Protein AF-A0A2G9TQ65-F1 (afdb_monomer)

pLDDT: mean 95.27, std 1.73, range [87.75, 97.06]

Sequence (43 aa):
VFVEFASCADCQKAQAALTGRKFANRTVVTSYYDVDRYHQRQF

Secondary structure (DSSP, 8-state):
-----SSHHHHHHHHHHHTT-EETTEE-------HHHHHTT--

Solvent-accessible surface area (backbone atoms only — no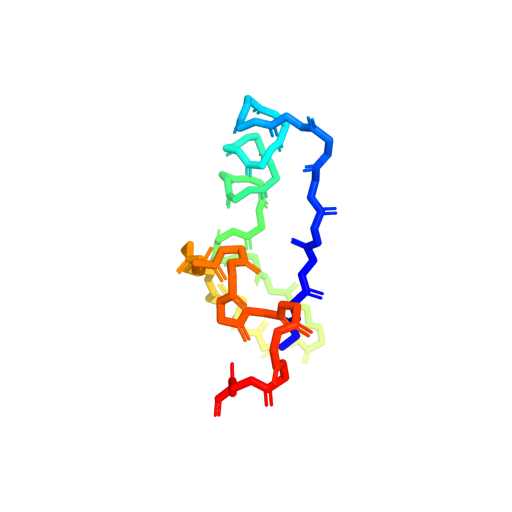t comparable to full-atom values): 2934 Å² total; per-residue (Å²): 141,87,83,91,62,99,40,73,70,59,43,52,54,50,45,68,69,42,49,68,39,70,56,95,91,38,73,37,83,74,80,91,76,61,66,68,41,53,76,70,68,55,128

Structure (mmCIF, N/CA/C/O backbone):
data_AF-A0A2G9TQ65-F1
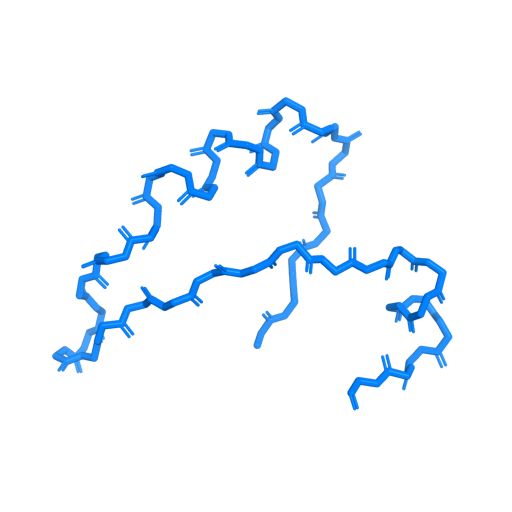#
_entry.id   AF-A0A2G9TQ65-F1
#
loop_
_atom_site.group_PDB
_atom_site.id
_atom_site.type_symbol
_atom_site.label_atom_id
_atom_site.label_alt_id
_atom_site.label_comp_id
_atom_site.label_asym_id
_atom_site.label_entity_id
_atom_site.label_seq_id
_atom_site.pdbx_PDB_ins_code
_atom_site.Cartn_x
_atom_site.Cartn_y
_atom_site.Cartn_z
_atom_site.occupancy
_atom_site.B_iso_or_equiv
_atom_site.auth_seq_id
_atom_site.auth_comp_id
_atom_site.auth_asym_id
_atom_site.auth_atom_id
_atom_site.pdbx_PDB_model_num
ATOM 1 N N . VAL A 1 1 ? -4.730 -5.169 5.967 1.00 91.88 1 VAL A N 1
ATOM 2 C CA . VAL A 1 1 ? -4.895 -5.285 4.498 1.00 91.88 1 VAL A CA 1
ATOM 3 C C . VAL A 1 1 ? -3.505 -5.269 3.910 1.00 91.88 1 VAL A C 1
ATOM 5 O O . VAL A 1 1 ? -2.747 -4.382 4.279 1.00 91.88 1 VAL A O 1
ATOM 8 N N . PHE A 1 2 ? -3.176 -6.239 3.065 1.00 94.44 2 PHE A N 1
ATOM 9 C CA . PHE A 1 2 ? -1.896 -6.298 2.362 1.00 94.44 2 PHE A CA 1
ATOM 10 C C . PHE A 1 2 ? -2.146 -6.029 0.882 1.00 94.44 2 PHE A C 1
ATOM 12 O O . PHE A 1 2 ? -3.156 -6.484 0.343 1.00 94.44 2 PHE A O 1
ATOM 19 N N . VAL A 1 3 ? -1.260 -5.260 0.257 1.00 95.62 3 VAL A N 1
ATOM 20 C CA . VAL A 1 3 ? -1.325 -4.916 -1.165 1.00 95.62 3 VAL A CA 1
ATOM 21 C C . VAL A 1 3 ? 0.070 -5.111 -1.735 1.00 95.62 3 VAL A C 1
ATOM 23 O O . VAL A 1 3 ? 1.014 -4.465 -1.283 1.00 95.62 3 VAL A O 1
ATOM 26 N N . GLU A 1 4 ? 0.190 -6.014 -2.699 1.00 95.56 4 GLU A N 1
ATOM 27 C CA . GLU A 1 4 ? 1.432 -6.260 -3.425 1.00 95.56 4 GLU A CA 1
ATOM 28 C C . GLU A 1 4 ? 1.507 -5.332 -4.643 1.00 95.56 4 GLU A C 1
ATOM 30 O O . GLU A 1 4 ? 0.516 -5.132 -5.349 1.00 95.56 4 GLU A O 1
ATOM 35 N N . PHE A 1 5 ? 2.678 -4.743 -4.876 1.00 95.81 5 PHE A N 1
ATOM 36 C CA . PHE A 1 5 ? 2.946 -3.868 -6.015 1.00 95.81 5 PHE A CA 1
ATOM 37 C C . PHE A 1 5 ? 4.030 -4.487 -6.893 1.00 95.81 5 PHE A C 1
ATOM 39 O O . PHE A 1 5 ? 4.961 -5.104 -6.386 1.00 95.81 5 PHE A O 1
ATOM 46 N N . ALA A 1 6 ? 3.954 -4.251 -8.205 1.00 94.19 6 ALA A N 1
ATOM 47 C CA . ALA A 1 6 ? 4.951 -4.737 -9.161 1.00 94.19 6 ALA A CA 1
ATOM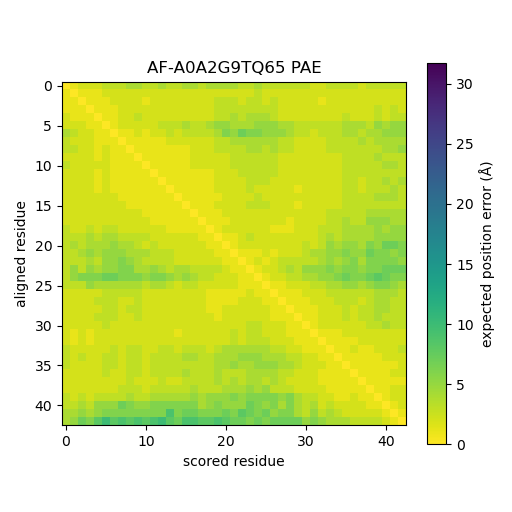 48 C C . ALA A 1 6 ? 6.338 -4.084 -8.995 1.00 94.19 6 ALA A C 1
ATOM 50 O O . ALA A 1 6 ? 7.334 -4.632 -9.461 1.00 94.19 6 ALA A O 1
ATOM 51 N N . SER A 1 7 ? 6.421 -2.909 -8.358 1.00 95.75 7 SER A N 1
ATOM 52 C CA . SER A 1 7 ? 7.683 -2.208 -8.118 1.00 95.75 7 SER A CA 1
ATOM 53 C C . SER A 1 7 ? 7.714 -1.518 -6.751 1.00 95.75 7 SER A C 1
ATOM 55 O O . SER A 1 7 ? 6.693 -1.034 -6.248 1.00 95.75 7 SER A O 1
ATOM 57 N N . CYS A 1 8 ? 8.912 -1.402 -6.168 1.00 94.06 8 CYS A N 1
ATOM 58 C CA . CYS A 1 8 ? 9.118 -0.650 -4.926 1.00 94.06 8 CYS A CA 1
ATOM 59 C C . CYS A 1 8 ? 8.763 0.837 -5.087 1.00 94.06 8 CYS A C 1
ATOM 61 O O . CYS A 1 8 ? 8.256 1.451 -4.151 1.00 94.06 8 CYS A O 1
ATOM 63 N N . ALA A 1 9 ? 8.985 1.409 -6.274 1.00 96.75 9 ALA A N 1
ATOM 64 C CA . ALA A 1 9 ? 8.682 2.810 -6.556 1.00 96.75 9 ALA A CA 1
ATOM 65 C C . ALA A 1 9 ? 7.171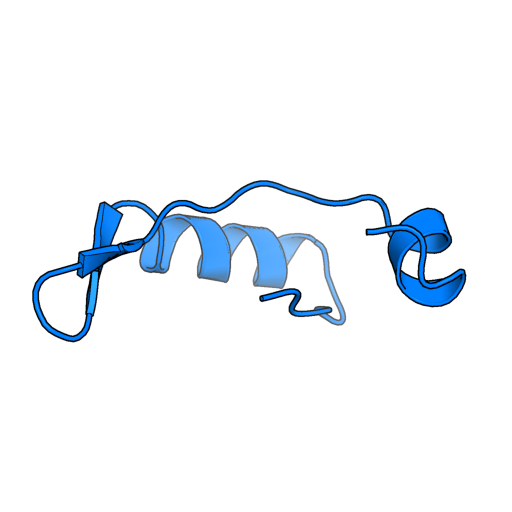 3.092 -6.512 1.00 96.75 9 ALA A C 1
ATOM 67 O O . ALA A 1 9 ? 6.742 4.110 -5.966 1.00 96.75 9 ALA A O 1
ATOM 68 N N . ASP A 1 10 ? 6.351 2.187 -7.048 1.00 96.31 10 ASP A N 1
ATOM 69 C CA . ASP A 1 10 ? 4.895 2.340 -7.002 1.00 96.31 10 ASP A CA 1
ATOM 70 C C . ASP A 1 10 ? 4.356 2.113 -5.588 1.00 96.31 10 ASP A C 1
ATOM 72 O O . ASP A 1 10 ? 3.480 2.856 -5.139 1.00 96.31 10 ASP A O 1
ATOM 76 N N . CYS A 1 11 ? 4.950 1.173 -4.843 1.00 96.44 11 CYS A N 1
ATOM 77 C CA . CYS A 1 11 ? 4.651 0.974 -3.427 1.00 96.44 11 CYS A CA 1
ATOM 78 C C . CYS A 1 11 ? 4.935 2.242 -2.600 1.00 96.44 11 CYS A C 1
ATOM 80 O O . CYS A 1 11 ? 4.082 2.680 -1.828 1.00 96.44 11 CYS A O 1
ATOM 82 N N . GLN A 1 12 ? 6.087 2.889 -2.814 1.00 96.75 12 GLN A N 1
ATOM 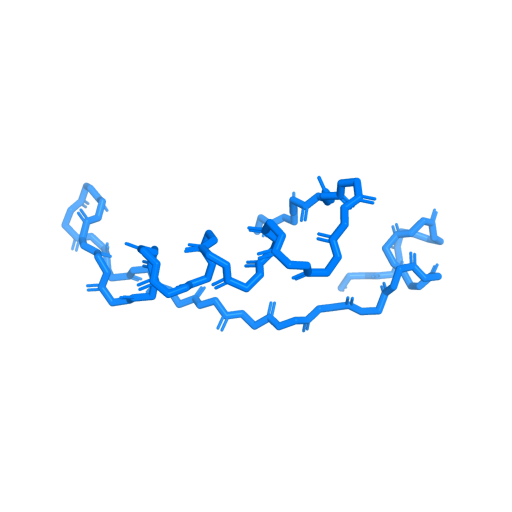83 C CA . GLN A 1 12 ? 6.454 4.143 -2.144 1.00 96.75 12 GLN A CA 1
ATOM 84 C C . GLN A 1 12 ? 5.462 5.274 -2.439 1.00 96.75 12 GLN A C 1
ATOM 86 O O . GLN A 1 12 ? 5.018 5.970 -1.521 1.00 96.75 12 GLN A O 1
ATOM 91 N N . LYS A 1 13 ? 5.063 5.443 -3.708 1.00 97.06 13 LYS A N 1
ATOM 92 C CA . LYS A 1 13 ? 4.051 6.441 -4.100 1.00 97.06 13 LYS A CA 1
ATOM 93 C C . LYS A 1 13 ? 2.710 6.176 -3.416 1.00 97.06 13 LYS A C 1
ATOM 95 O O . LYS A 1 13 ? 2.091 7.104 -2.895 1.00 97.06 13 LYS A O 1
ATOM 100 N N . ALA A 1 14 ? 2.269 4.918 -3.391 1.00 96.50 14 ALA A N 1
ATOM 101 C CA . ALA A 1 14 ? 1.023 4.530 -2.742 1.00 96.50 14 ALA A CA 1
ATOM 102 C C . ALA A 1 14 ? 1.074 4.760 -1.224 1.00 96.50 14 ALA A C 1
ATOM 104 O O . ALA A 1 14 ? 0.140 5.331 -0.661 1.00 96.50 14 ALA A O 1
ATOM 105 N N . GLN A 1 15 ? 2.178 4.392 -0.568 1.00 96.44 15 GLN A N 1
ATOM 106 C CA . GLN A 1 15 ? 2.382 4.633 0.859 1.00 96.44 15 GLN A CA 1
ATOM 107 C C . GLN A 1 15 ? 2.274 6.130 1.183 1.00 96.44 15 GLN A C 1
ATOM 109 O O . GLN A 1 15 ? 1.509 6.509 2.073 1.00 96.44 15 GLN A O 1
ATOM 114 N N . ALA A 1 16 ? 2.981 6.985 0.437 1.00 96.38 16 ALA A N 1
ATOM 115 C CA . ALA A 1 16 ? 2.960 8.433 0.644 1.00 96.38 16 ALA A CA 1
ATOM 116 C C . ALA A 1 16 ? 1.555 9.035 0.463 1.00 96.38 16 ALA A C 1
ATOM 118 O O . ALA A 1 16 ? 1.166 9.934 1.204 1.00 96.38 16 ALA A O 1
ATOM 119 N N . ALA A 1 17 ? 0.769 8.520 -0.486 1.00 96.19 17 ALA A N 1
ATOM 120 C CA . ALA A 1 17 ? -0.585 9.003 -0.746 1.00 96.19 17 ALA A CA 1
ATOM 121 C C . ALA A 1 17 ? -1.628 8.520 0.279 1.00 96.19 17 ALA A C 1
ATOM 123 O O . ALA A 1 17 ? -2.643 9.193 0.485 1.00 96.19 17 ALA A O 1
ATOM 124 N N . LEU A 1 18 ? -1.420 7.346 0.883 1.00 96.12 18 LEU A N 1
ATOM 125 C CA . LEU A 1 18 ? -2.397 6.692 1.760 1.00 96.12 18 LEU A CA 1
ATOM 126 C C . LEU A 1 18 ? -2.127 6.909 3.250 1.00 96.12 18 LEU A C 1
ATOM 128 O O . LEU A 1 18 ? -3.080 6.935 4.030 1.00 96.12 18 LEU A O 1
ATOM 132 N N . THR A 1 19 ? -0.867 7.077 3.656 1.00 96.38 19 THR A N 1
ATOM 133 C CA . THR A 1 19 ? -0.509 7.299 5.065 1.00 96.38 19 THR A CA 1
ATOM 134 C C . THR A 1 19 ? -1.262 8.508 5.618 1.00 96.38 19 THR A C 1
ATOM 136 O O . THR A 1 19 ? -1.203 9.599 5.058 1.00 96.38 19 THR A O 1
ATOM 139 N N . GLY A 1 20 ? -1.986 8.330 6.722 1.00 94.44 20 GLY A N 1
ATOM 140 C CA . GLY A 1 20 ? -2.696 9.415 7.400 1.00 94.44 20 GLY A CA 1
ATOM 141 C C . GLY A 1 20 ? -3.995 9.867 6.724 1.00 94.44 20 GLY A C 1
ATOM 142 O O . GLY A 1 20 ? -4.736 10.653 7.320 1.00 94.44 20 GLY A O 1
ATOM 143 N N . ARG A 1 21 ? -4.340 9.360 5.528 1.00 96.19 21 ARG A N 1
ATOM 144 C CA . ARG A 1 21 ? -5.656 9.632 4.929 1.00 96.19 21 ARG A CA 1
ATOM 145 C C . ARG A 1 21 ? -6.765 9.033 5.783 1.00 96.19 21 ARG A C 1
ATOM 147 O O . ARG A 1 21 ? -6.625 7.950 6.349 1.00 96.19 21 ARG A O 1
ATOM 154 N N . LYS A 1 22 ? -7.905 9.724 5.834 1.00 95.50 22 LYS A N 1
ATOM 155 C CA . LYS A 1 22 ? -9.112 9.216 6.485 1.00 95.50 22 LYS A CA 1
ATOM 156 C C . LYS A 1 22 ? -10.005 8.511 5.474 1.00 95.50 22 LYS A C 1
ATOM 158 O O . LYS A 1 22 ? -10.403 9.106 4.479 1.00 95.50 22 LYS A O 1
ATOM 163 N 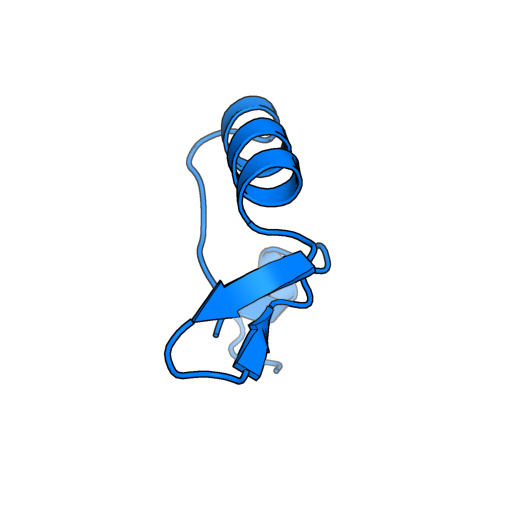N . PHE A 1 23 ? -10.362 7.271 5.774 1.00 94.25 23 PHE A N 1
ATOM 164 C CA . PHE A 1 23 ? -11.359 6.494 5.045 1.00 94.25 23 PHE A CA 1
ATOM 165 C C . PHE A 1 23 ? -12.443 6.063 6.030 1.00 94.25 23 PHE A C 1
ATOM 167 O O . PHE A 1 23 ? -12.132 5.476 7.062 1.00 94.25 23 PHE A O 1
ATOM 174 N N . ALA A 1 24 ? -13.707 6.397 5.746 1.00 94.94 24 ALA A N 1
ATOM 175 C CA . ALA A 1 24 ? -14.843 6.116 6.636 1.00 94.94 24 ALA A CA 1
ATOM 176 C C . ALA A 1 24 ? -14.586 6.538 8.103 1.00 94.94 24 ALA A C 1
ATOM 178 O O . ALA A 1 24 ? -14.808 5.776 9.040 1.00 94.94 24 ALA A O 1
ATOM 179 N N . ASN A 1 25 ? -14.058 7.754 8.291 1.00 94.75 25 ASN A N 1
ATOM 180 C CA . ASN A 1 25 ? -13.674 8.326 9.588 1.00 94.75 25 ASN A CA 1
ATOM 181 C C . ASN A 1 25 ? -12.582 7.551 10.367 1.00 94.75 25 ASN A C 1
ATOM 183 O O . ASN A 1 25 ? -12.392 7.779 11.559 1.00 94.75 25 ASN A O 1
ATOM 187 N N . ARG A 1 26 ? -11.829 6.668 9.697 1.00 95.94 26 ARG A N 1
ATOM 188 C CA . ARG A 1 26 ? -10.679 5.937 10.251 1.00 95.94 26 ARG A CA 1
ATOM 189 C C . ARG A 1 26 ? -9.391 6.404 9.582 1.00 95.94 26 ARG A C 1
ATOM 191 O O . ARG A 1 26 ? -9.341 6.514 8.359 1.00 95.94 26 ARG A O 1
ATOM 198 N N . THR A 1 27 ? -8.353 6.665 10.368 1.00 96.44 27 THR A N 1
ATOM 199 C CA . THR A 1 27 ? -7.027 7.029 9.848 1.00 96.44 27 THR A CA 1
ATOM 200 C C . THR A 1 27 ? -6.314 5.789 9.318 1.00 96.44 27 THR A C 1
ATOM 202 O O . THR A 1 27 ? -6.205 4.786 10.022 1.00 96.44 27 THR A O 1
ATOM 205 N N . VAL A 1 28 ? -5.822 5.857 8.085 1.00 97.00 28 VAL A N 1
ATOM 206 C CA . VAL A 1 28 ? -5.034 4.790 7.467 1.00 97.00 28 VAL A CA 1
ATOM 207 C C . VAL A 1 28 ? -3.594 4.861 7.962 1.00 97.00 28 VAL A C 1
ATOM 209 O O . VAL A 1 28 ? -2.943 5.903 7.884 1.00 97.00 28 VAL A O 1
ATOM 212 N N . VAL A 1 29 ? -3.094 3.730 8.452 1.00 96.38 29 VAL A N 1
ATOM 213 C CA . VAL A 1 29 ? -1.688 3.522 8.809 1.00 96.38 29 VAL A CA 1
ATOM 214 C C . VAL A 1 29 ? -1.119 2.500 7.837 1.00 96.38 29 VAL A C 1
ATOM 216 O O . VAL A 1 29 ? -1.754 1.482 7.565 1.00 96.38 29 VAL A O 1
ATOM 219 N N . THR A 1 30 ? 0.062 2.782 7.300 1.00 96.50 30 THR A N 1
ATOM 220 C CA . THR A 1 30 ? 0.738 1.913 6.334 1.00 96.50 30 THR A CA 1
ATOM 221 C C . THR A 1 30 ? 2.117 1.540 6.850 1.00 96.50 30 THR A C 1
ATOM 223 O O . THR A 1 30 ? 2.826 2.396 7.379 1.00 96.50 30 THR A O 1
ATOM 226 N N . SER A 1 31 ? 2.525 0.300 6.621 1.00 95.56 31 SER A N 1
ATOM 227 C CA . SER A 1 31 ? 3.884 -0.183 6.849 1.00 95.56 31 SER A CA 1
ATOM 228 C C . SER A 1 31 ? 4.287 -1.094 5.698 1.00 95.56 31 SER A C 1
ATOM 230 O O . SER A 1 31 ? 3.434 -1.747 5.095 1.00 95.56 31 SER A O 1
ATOM 232 N N . TYR A 1 32 ? 5.583 -1.150 5.405 1.00 96.19 32 TYR A N 1
ATOM 233 C CA . TYR A 1 32 ? 6.111 -2.161 4.496 1.00 96.19 32 TYR A CA 1
ATOM 234 C C . TYR A 1 32 ? 6.002 -3.545 5.132 1.00 96.19 32 TYR A C 1
ATOM 236 O O . TYR A 1 32 ? 6.035 -3.683 6.358 1.00 96.19 32 TYR A O 1
ATOM 244 N N . TYR A 1 33 ? 5.861 -4.558 4.286 1.00 96.38 33 TYR A N 1
ATOM 245 C CA . TYR A 1 33 ? 5.811 -5.949 4.699 1.00 96.38 33 TYR A CA 1
ATOM 246 C C . TYR A 1 33 ? 6.689 -6.790 3.780 1.00 96.38 33 TYR A C 1
ATOM 248 O O . TYR A 1 33 ? 6.854 -6.464 2.605 1.00 96.38 33 TYR A O 1
ATOM 256 N N . ASP A 1 34 ? 7.266 -7.843 4.344 1.00 94.69 34 ASP A N 1
ATOM 257 C CA . ASP A 1 34 ? 8.153 -8.752 3.632 1.00 94.69 34 ASP A CA 1
ATOM 258 C C . ASP A 1 34 ? 7.359 -9.624 2.645 1.00 94.69 34 ASP A C 1
ATOM 260 O O . ASP A 1 34 ? 6.315 -10.183 2.995 1.00 94.69 34 ASP A O 1
ATOM 264 N N . VAL A 1 35 ? 7.839 -9.711 1.401 1.00 93.62 35 VAL A N 1
ATOM 265 C CA . VAL A 1 35 ? 7.130 -10.409 0.318 1.00 93.62 35 VAL A CA 1
ATOM 266 C C . VAL A 1 35 ? 7.071 -11.916 0.555 1.00 93.62 35 VAL A C 1
ATOM 268 O O . VAL A 1 35 ? 6.017 -12.521 0.353 1.00 93.62 35 VAL A O 1
ATOM 271 N N . ASP A 1 36 ? 8.145 -12.508 1.080 1.00 95.44 36 ASP A N 1
ATOM 272 C CA . ASP A 1 36 ? 8.208 -13.945 1.331 1.00 95.44 36 ASP A CA 1
ATOM 273 C C . ASP A 1 36 ? 7.230 -14.320 2.443 1.00 95.44 36 ASP A C 1
ATOM 275 O O . ASP A 1 36 ? 6.475 -15.286 2.316 1.00 95.44 36 ASP A O 1
ATOM 279 N N . ARG A 1 37 ? 7.161 -13.511 3.508 1.00 95.25 37 ARG A N 1
ATOM 280 C CA . ARG A 1 37 ? 6.169 -13.704 4.580 1.00 95.25 37 ARG A CA 1
ATOM 281 C C . ARG A 1 37 ? 4.737 -13.581 4.065 1.00 95.25 37 ARG A C 1
ATOM 283 O O . ARG A 1 37 ? 3.891 -14.402 4.423 1.00 95.25 37 ARG 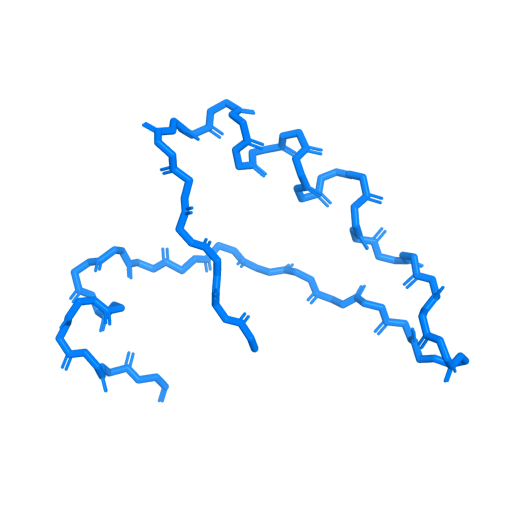A O 1
ATOM 290 N N . TYR A 1 38 ? 4.475 -12.602 3.195 1.00 95.12 38 TYR A N 1
ATOM 291 C CA . TYR A 1 38 ? 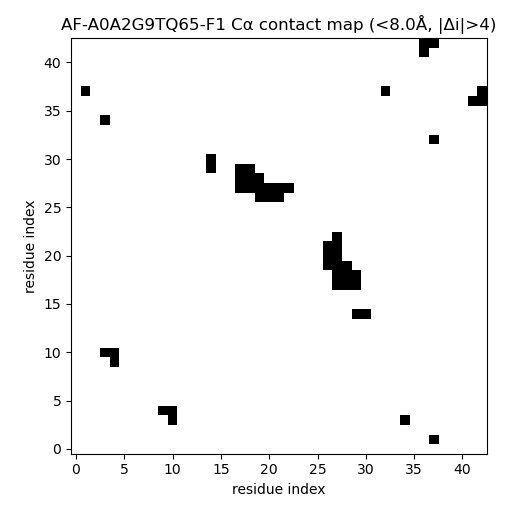3.158 -12.411 2.587 1.00 95.12 38 TYR A CA 1
ATOM 292 C C . TYR A 1 38 ? 2.741 -13.622 1.737 1.00 95.12 38 TYR A C 1
ATOM 294 O O . TYR A 1 38 ? 1.638 -14.147 1.913 1.00 95.12 38 TYR A O 1
ATOM 302 N N . HIS A 1 39 ? 3.629 -14.119 0.870 1.00 95.00 39 HIS A N 1
ATOM 303 C CA . HIS A 1 39 ? 3.375 -15.295 0.025 1.00 95.00 39 HIS A CA 1
ATOM 304 C C . HIS A 1 39 ? 3.232 -16.585 0.839 1.00 95.00 39 HIS A C 1
ATOM 306 O O . HIS A 1 39 ? 2.399 -17.432 0.511 1.00 95.00 39 HIS A O 1
ATOM 312 N N . GLN A 1 40 ? 3.964 -16.706 1.948 1.00 96.75 40 GLN A N 1
ATOM 313 C CA . GLN A 1 40 ? 3.842 -17.814 2.904 1.00 96.75 40 GLN A CA 1
ATOM 314 C C . GLN A 1 40 ? 2.604 -17.716 3.806 1.00 96.75 40 GLN A C 1
ATOM 316 O O . GLN A 1 40 ? 2.383 -18.595 4.640 1.00 96.75 40 GLN A O 1
ATOM 321 N N . ARG A 1 41 ? 1.781 -16.673 3.644 1.00 92.31 41 ARG A N 1
ATOM 322 C CA . ARG A 1 41 ? 0.598 -16.393 4.469 1.00 92.31 41 ARG A CA 1
ATOM 323 C C . ARG A 1 41 ? 0.897 -16.278 5.965 1.00 92.31 41 ARG A C 1
ATOM 325 O O . ARG A 1 41 ? 0.052 -16.597 6.800 1.00 92.31 41 ARG A O 1
ATOM 332 N N . GLN A 1 42 ? 2.100 -15.825 6.296 1.00 91.62 42 GLN A N 1
ATOM 333 C CA . GLN A 1 42 ? 2.449 -15.413 7.646 1.00 91.62 42 GLN A CA 1
ATOM 334 C C . GLN A 1 42 ? 2.031 -13.947 7.760 1.00 91.62 42 GLN A C 1
ATOM 336 O O . GLN A 1 42 ? 2.534 -13.125 7.001 1.00 91.62 42 GLN A O 1
ATOM 341 N N . PHE A 1 43 ? 1.069 -13.631 8.632 1.00 87.75 43 PHE A N 1
ATOM 342 C CA . PHE A 1 43 ? 0.500 -12.287 8.787 1.00 87.75 43 PHE A CA 1
ATOM 343 C C . PHE A 1 43 ? 0.464 -11.872 10.252 1.00 87.75 43 PHE A C 1
ATOM 345 O O . PHE A 1 43 ? 0.080 -12.723 11.085 1.00 87.75 43 PHE A O 1
#

Mean predicted aligned error: 2.68 Å

Foldseek 3Di:
DDDDDPDPVVVVVVQVVQQQDDDPNDGDHDDDDDPVCVVVVND

Nearest PDB structures (foldseek):
  3us5-assembly1_A  TM=8.924E-01  e=2.295E-01  Homo sapiens
  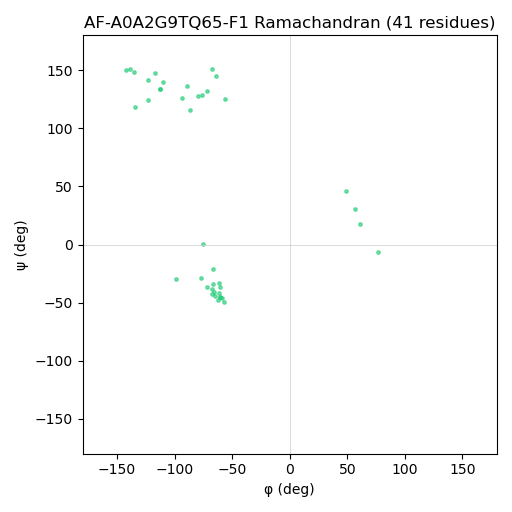3dxb-assembly2_D  TM=8.861E-01  e=2.854E-01  Escherichia coli O157:H7
  1cvj-assembly4_D  TM=6.869E-01  e=3.378E+00  Homo sapiens
  1cvj-assembly6_F  TM=7.005E-01  e=4.858E+00  Homo sapiens
  8ilz-assembly1_A  TM=7.145E-01  e=6.497E+00  Homo sapiens

Radius of gyration: 11.57 Å; Cα contacts (8 Å, |Δi|>4): 25; chains: 1; bounding box: 24×27×19 Å

InterPro domains:
  IPR012677 Nucleotide-binding alpha-beta plait domain superfamily [G3DSA:3.30.70.330] (1-43)
  IPR035979 RNA-binding domain superfamily [SSF54928] (1-41)

Organism: Teladorsagia circumcincta (NCBI:txid45464)